Protein AF-A0A818UX14-F1 (afdb_monomer_lite)

Organism: NCBI:txid392033

Sequence (80 aa):
MFNRDQVLGIDAHLLTAYFVNPLTICSTGRDPSSLKHEGTGTGLWLQNGTDPIRDSIQIPLFESDLSPTKWDKGLCFPSM

Foldseek 3Di:
DWDWDDDVNDTDTDKDKAQAQVLCVPPPHDDPVCCVPQPSHDFMWIAQDDDSNVRIDTDDPDPVVCVVHPDDDDDDDPPD

Structure (mmCIF, N/CA/C/O backbone):
data_AF-A0A818UX14-F1
#
_entry.id   AF-A0A818UX14-F1
#
loop_
_atom_site.group_PDB
_atom_site.id
_atom_site.type_symbol
_atom_site.label_atom_id
_atom_site.label_alt_id
_atom_site.label_comp_id
_atom_site.label_asym_id
_atom_site.label_entity_id
_atom_site.label_seq_id
_atom_site.pdbx_PDB_ins_code
_atom_site.Cartn_x
_atom_site.Cartn_y
_atom_site.Cartn_z
_atom_site.occupancy
_atom_site.B_iso_or_equiv
_atom_site.auth_seq_id
_atom_site.auth_comp_id
_atom_site.auth_asym_id
_atom_site.auth_atom_id
_atom_site.pdbx_PDB_model_num
ATOM 1 N N . MET A 1 1 ? -2.334 5.951 -11.261 1.00 67.44 1 MET A N 1
ATOM 2 C CA . MET A 1 1 ? -2.802 4.751 -10.538 1.00 67.44 1 MET A CA 1
ATOM 3 C C . MET A 1 1 ? -2.368 3.410 -11.140 1.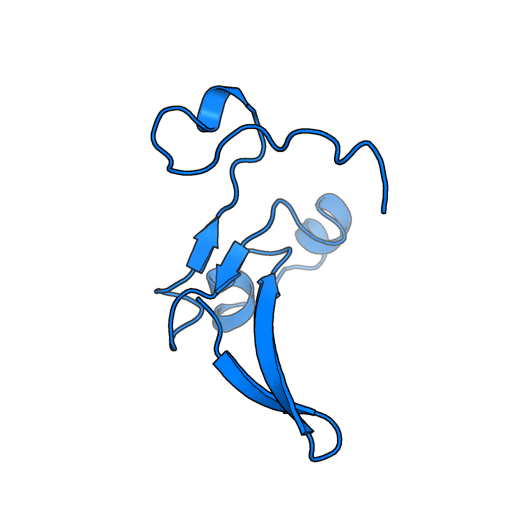00 67.44 1 MET A C 1
ATOM 5 O O . MET A 1 1 ? -2.444 2.426 -10.427 1.00 67.44 1 MET A O 1
ATOM 9 N N . PHE A 1 2 ? -1.861 3.332 -12.378 1.00 74.62 2 PHE A N 1
ATOM 10 C CA . PHE A 1 2 ? -1.164 2.130 -12.862 1.00 74.62 2 PHE A CA 1
ATOM 11 C C . PHE A 1 2 ? 0.165 2.531 -13.487 1.00 74.62 2 PHE A C 1
ATOM 13 O O . PHE A 1 2 ? 0.199 3.456 -14.302 1.00 74.62 2 PHE A O 1
ATOM 20 N N . ASN A 1 3 ? 1.233 1.838 -13.114 1.00 80.25 3 ASN A N 1
ATOM 21 C CA . ASN A 1 3 ? 2.540 1.993 -13.737 1.00 80.25 3 ASN A CA 1
ATOM 22 C C . ASN A 1 3 ? 2.602 1.076 -14.959 1.00 80.25 3 ASN A C 1
ATOM 24 O O . ASN A 1 3 ? 2.100 -0.045 -14.919 1.00 80.25 3 ASN A O 1
ATOM 28 N N . ARG A 1 4 ? 3.155 1.565 -16.070 1.00 84.75 4 ARG A N 1
ATOM 29 C CA . ARG A 1 4 ? 3.414 0.721 -17.242 1.00 84.75 4 ARG A CA 1
ATOM 30 C C . ARG A 1 4 ? 4.792 0.109 -17.086 1.00 84.75 4 ARG A C 1
ATOM 32 O O . ARG A 1 4 ? 5.743 0.849 -16.856 1.00 84.75 4 ARG A O 1
ATOM 39 N N . ASP A 1 5 ? 4.872 -1.202 -17.219 1.00 85.38 5 ASP A N 1
ATOM 40 C CA . ASP A 1 5 ? 6.131 -1.937 -17.157 1.00 85.38 5 ASP A CA 1
ATOM 41 C C . ASP A 1 5 ? 6.043 -3.208 -18.010 1.00 85.38 5 ASP A C 1
ATOM 43 O O . ASP A 1 5 ? 4.968 -3.545 -18.511 1.00 85.38 5 ASP A O 1
ATOM 47 N N . GLN A 1 6 ? 7.154 -3.918 -18.176 1.00 91.19 6 GLN A N 1
ATOM 48 C CA . GLN A 1 6 ? 7.206 -5.178 -18.909 1.00 91.19 6 GLN A CA 1
ATOM 49 C C . GLN A 1 6 ? 7.331 -6.368 -17.963 1.00 91.19 6 GLN A C 1
ATOM 51 O O . GLN A 1 6 ? 8.316 -6.519 -17.243 1.00 91.19 6 GLN A O 1
ATOM 56 N N . VAL A 1 7 ? 6.356 -7.275 -18.017 1.00 88.12 7 VAL A N 1
ATOM 57 C CA . VAL A 1 7 ? 6.397 -8.554 -17.298 1.00 88.12 7 VAL A CA 1
ATOM 58 C C . VAL A 1 7 ? 6.625 -9.657 -18.320 1.00 88.12 7 VAL A C 1
ATOM 60 O O . VAL A 1 7 ? 5.804 -9.863 -19.209 1.00 88.12 7 VAL A O 1
ATOM 63 N N . LEU A 1 8 ? 7.764 -10.352 -18.221 1.00 91.62 8 LEU A N 1
ATOM 64 C CA . LEU A 1 8 ? 8.172 -11.397 -19.176 1.00 91.62 8 LEU A CA 1
ATOM 65 C C . LEU A 1 8 ? 8.205 -10.912 -20.645 1.00 91.62 8 LEU A C 1
ATOM 67 O O . LEU A 1 8 ? 7.926 -11.677 -21.564 1.00 91.62 8 LEU A O 1
ATOM 71 N N . GLY A 1 9 ? 8.545 -9.636 -20.864 1.00 91.94 9 GLY A N 1
ATOM 72 C CA . GLY A 1 9 ? 8.607 -9.021 -22.197 1.00 91.94 9 GLY A CA 1
ATOM 73 C C . GLY A 1 9 ? 7.255 -8.587 -22.773 1.00 91.94 9 GLY A C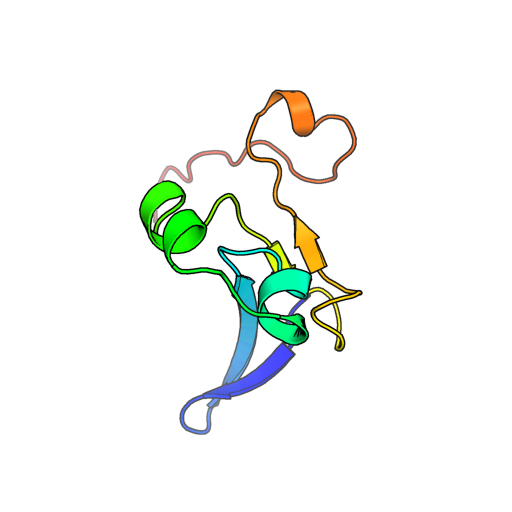 1
ATOM 74 O O . GLY A 1 9 ? 7.194 -8.204 -23.938 1.00 91.94 9 GLY A O 1
ATOM 75 N N . ILE A 1 10 ? 6.181 -8.640 -21.980 1.00 94.25 10 ILE A N 1
ATOM 76 C CA . ILE A 1 10 ? 4.841 -8.188 -22.366 1.00 94.25 10 ILE A CA 1
ATOM 77 C C . ILE A 1 10 ? 4.514 -6.908 -21.601 1.00 94.25 10 ILE A C 1
ATOM 79 O O . ILE A 1 10 ? 4.680 -6.855 -20.380 1.00 94.25 10 ILE A O 1
ATOM 83 N N . ASP A 1 11 ? 4.023 -5.895 -22.315 1.00 94.75 11 ASP A N 1
ATOM 84 C CA . ASP A 1 11 ? 3.561 -4.651 -21.703 1.00 94.75 11 ASP A CA 1
ATOM 85 C C . ASP A 1 11 ? 2.384 -4.924 -20.759 1.00 94.75 11 ASP A C 1
ATOM 87 O O . ASP A 1 11 ? 1.361 -5.497 -21.144 1.00 94.75 11 ASP A O 1
ATOM 91 N N . ALA A 1 12 ? 2.526 -4.490 -19.512 1.00 91.38 12 ALA A N 1
ATOM 92 C CA . ALA A 1 12 ? 1.563 -4.705 -18.450 1.00 91.38 12 ALA A CA 1
ATOM 93 C C . ALA A 1 12 ? 1.282 -3.411 -17.677 1.00 91.38 12 ALA A C 1
ATOM 95 O O . ALA A 1 12 ? 2.131 -2.530 -17.518 1.00 91.38 12 ALA A O 1
ATOM 96 N N . HIS A 1 13 ? 0.058 -3.321 -17.160 1.00 89.31 13 HIS A N 1
ATOM 97 C CA . HIS A 1 13 ? -0.322 -2.320 -16.173 1.00 89.31 13 HIS A CA 1
ATOM 98 C C . HIS A 1 13 ? -0.143 -2.906 -14.777 1.00 89.31 13 HIS A C 1
ATOM 100 O O . HIS A 1 13 ? -0.833 -3.850 -14.399 1.00 89.31 13 HIS A O 1
ATOM 106 N N . LEU A 1 14 ? 0.778 -2.331 -14.013 1.00 88.75 14 LEU A N 1
ATOM 107 C CA . LEU A 1 14 ? 1.083 -2.743 -12.654 1.00 88.75 14 LEU A CA 1
ATOM 108 C C . LEU A 1 14 ? 0.415 -1.811 -11.648 1.00 88.75 14 LEU A C 1
ATOM 110 O O . LEU A 1 14 ? 0.467 -0.584 -11.772 1.00 88.75 14 LEU A O 1
ATOM 114 N N . LEU A 1 15 ? -0.185 -2.417 -10.630 1.00 90.62 15 LEU A N 1
ATOM 115 C CA . LEU A 1 15 ? -0.662 -1.741 -9.433 1.00 90.62 15 LEU A CA 1
ATOM 116 C C . LEU A 1 15 ? 0.170 -2.232 -8.254 1.00 90.62 15 LEU A C 1
ATOM 118 O O . LEU A 1 15 ? 0.170 -3.425 -7.952 1.00 90.62 15 LEU A O 1
ATOM 122 N N . THR A 1 16 ? 0.849 -1.310 -7.578 1.00 92.12 16 THR A N 1
ATOM 123 C CA . THR A 1 16 ? 1.578 -1.626 -6.350 1.00 92.12 16 THR A CA 1
ATOM 124 C C . THR A 1 16 ? 0.666 -1.408 -5.155 1.00 92.12 16 THR A C 1
ATOM 126 O O . THR A 1 16 ? 0.091 -0.327 -4.990 1.00 92.12 16 THR A O 1
ATOM 129 N N . ALA A 1 17 ? 0.559 -2.434 -4.318 1.00 93.75 17 ALA A N 1
ATOM 130 C CA . ALA A 1 17 ? -0.188 -2.392 -3.076 1.00 93.75 17 ALA A CA 1
ATOM 131 C C . ALA A 1 17 ? 0.721 -2.734 -1.890 1.00 93.75 17 ALA A C 1
ATOM 133 O O . ALA A 1 17 ? 1.573 -3.619 -1.988 1.00 93.75 17 ALA A O 1
ATOM 134 N N . TYR A 1 18 ? 0.517 -2.056 -0.766 1.00 94.25 18 TYR A N 1
ATOM 135 C CA . TYR A 1 18 ? 1.260 -2.274 0.470 1.00 94.25 18 TYR A CA 1
ATOM 136 C C . TYR A 1 18 ? 0.304 -2.642 1.596 1.00 94.25 18 TYR A C 1
ATOM 138 O O . TYR A 1 18 ? -0.722 -1.989 1.765 1.00 94.25 18 TYR A O 1
ATOM 146 N N . PHE A 1 19 ? 0.661 -3.647 2.395 1.00 94.12 19 PHE A N 1
ATOM 147 C CA . PHE A 1 19 ? -0.090 -4.007 3.606 1.00 94.12 19 PHE A CA 1
ATOM 148 C C . PHE A 1 19 ? 0.349 -3.218 4.850 1.00 94.12 19 PHE A C 1
ATOM 150 O O . PHE A 1 19 ? -0.304 -3.224 5.890 1.00 94.12 19 PHE A O 1
ATOM 157 N N . VAL A 1 20 ? 1.470 -2.512 4.734 1.00 94.06 20 VAL A N 1
ATOM 158 C CA . VAL A 1 20 ? 2.047 -1.641 5.757 1.00 94.06 20 VAL A CA 1
ATOM 159 C C . VAL A 1 20 ? 2.162 -0.250 5.150 1.00 94.06 20 VAL A C 1
ATOM 161 O O . VAL A 1 20 ? 2.420 -0.129 3.952 1.00 94.06 20 VAL A O 1
ATOM 164 N N . ASN A 1 21 ? 2.008 0.793 5.965 1.00 92.75 21 ASN A N 1
ATOM 165 C CA . ASN A 1 21 ? 2.196 2.166 5.513 1.00 92.75 21 ASN A CA 1
ATOM 166 C C . ASN A 1 21 ? 3.565 2.320 4.801 1.00 92.75 21 ASN A C 1
ATOM 168 O O . ASN A 1 21 ? 4.602 2.049 5.421 1.00 92.75 21 ASN A O 1
ATOM 172 N N . PRO A 1 22 ? 3.595 2.764 3.530 1.00 92.88 22 PRO A N 1
ATOM 173 C CA . PRO A 1 22 ? 4.832 2.937 2.768 1.00 92.88 22 PRO A CA 1
ATOM 174 C C . PRO A 1 22 ? 5.864 3.834 3.450 1.00 92.88 22 PRO A C 1
ATOM 176 O O . PRO A 1 22 ? 7.060 3.571 3.345 1.00 92.88 22 PRO A O 1
ATOM 179 N N . LEU A 1 23 ? 5.423 4.841 4.214 1.00 92.31 23 LEU A N 1
ATOM 180 C CA . LEU A 1 23 ? 6.317 5.678 5.012 1.00 92.31 23 LEU A CA 1
ATOM 181 C C . LEU A 1 23 ? 7.135 4.829 5.989 1.00 92.31 23 LEU A C 1
ATOM 183 O O . LEU A 1 23 ? 8.344 5.012 6.086 1.00 92.31 23 LEU A O 1
ATOM 187 N N . THR A 1 24 ? 6.509 3.877 6.682 1.00 91.50 24 THR A N 1
ATOM 188 C CA . THR A 1 24 ? 7.191 2.982 7.627 1.00 91.50 24 THR A CA 1
ATOM 189 C C . THR A 1 24 ? 8.177 2.065 6.908 1.00 91.50 24 THR A C 1
ATOM 191 O O . THR A 1 24 ? 9.287 1.867 7.394 1.00 91.50 24 THR A O 1
ATOM 194 N N . ILE A 1 25 ? 7.805 1.538 5.736 1.00 88.56 25 ILE A N 1
ATOM 195 C CA . ILE A 1 25 ? 8.670 0.654 4.937 1.00 88.56 25 ILE A CA 1
ATOM 196 C C . ILE A 1 25 ? 9.918 1.405 4.455 1.00 88.56 25 ILE A C 1
ATOM 198 O O . ILE A 1 25 ? 11.026 0.887 4.563 1.00 88.56 25 ILE A O 1
ATOM 202 N N . CYS A 1 26 ? 9.742 2.617 3.927 1.00 86.38 26 CYS A N 1
ATOM 203 C CA . CYS A 1 26 ? 10.800 3.367 3.250 1.00 86.38 26 CYS A CA 1
ATOM 204 C C . CYS A 1 26 ? 11.654 4.251 4.176 1.00 86.38 26 CYS A C 1
ATOM 206 O O . CYS A 1 26 ? 12.614 4.848 3.695 1.00 86.38 26 CYS A O 1
ATOM 208 N N . SER A 1 27 ? 11.322 4.367 5.467 1.00 88.69 27 SER A N 1
ATOM 209 C CA . SER A 1 27 ? 12.077 5.196 6.421 1.00 88.69 27 SER A CA 1
ATOM 210 C C . SER A 1 27 ? 12.869 4.365 7.429 1.00 88.69 27 SER A C 1
ATOM 212 O O . SER A 1 27 ? 14.092 4.293 7.352 1.00 88.69 27 SER A O 1
ATOM 214 N N . THR A 1 28 ? 12.182 3.747 8.386 1.00 88.31 28 THR A N 1
ATOM 215 C CA . THR A 1 28 ? 12.794 3.083 9.544 1.00 88.31 28 THR A CA 1
ATOM 216 C C . THR A 1 28 ? 12.653 1.566 9.510 1.00 88.31 28 THR A C 1
ATOM 218 O O . THR A 1 28 ? 13.378 0.871 10.217 1.00 88.31 28 THR A O 1
ATOM 221 N N . GLY A 1 29 ? 11.712 1.042 8.721 1.00 87.00 29 GLY A N 1
ATOM 222 C CA . GLY A 1 29 ? 11.244 -0.335 8.839 1.00 87.00 29 GLY A CA 1
ATOM 223 C C . GLY A 1 29 ? 10.357 -0.539 10.073 1.00 87.00 29 GLY A C 1
ATOM 224 O O . GLY A 1 29 ? 10.035 0.406 10.799 1.00 87.00 29 GLY A O 1
ATOM 225 N N . ARG A 1 30 ? 9.938 -1.789 10.298 1.00 89.50 30 ARG A N 1
ATOM 226 C CA . ARG A 1 30 ? 9.128 -2.193 11.459 1.00 89.50 30 ARG A CA 1
ATOM 227 C C . ARG A 1 30 ? 10.015 -2.799 12.534 1.00 89.50 30 ARG A C 1
ATOM 229 O O . ARG A 1 30 ? 10.896 -3.601 12.227 1.00 89.50 30 ARG A O 1
ATOM 236 N N . ASP A 1 31 ? 9.746 -2.467 13.789 1.00 90.88 31 ASP A N 1
ATOM 237 C CA . ASP A 1 31 ? 10.385 -3.152 14.904 1.00 90.88 31 ASP A CA 1
ATOM 238 C C . ASP A 1 31 ? 9.809 -4.579 15.082 1.00 90.88 31 ASP A C 1
ATOM 240 O O . ASP A 1 31 ? 8.679 -4.865 14.660 1.00 90.88 31 ASP A O 1
ATOM 244 N N . PRO A 1 32 ? 10.554 -5.497 15.726 1.00 92.00 32 PRO A N 1
ATOM 245 C CA . PRO A 1 32 ? 10.124 -6.886 15.886 1.00 92.00 32 PRO A CA 1
ATOM 246 C C . PRO A 1 32 ? 8.811 -7.062 16.659 1.00 92.00 32 PRO A C 1
ATOM 248 O O . PRO A 1 32 ? 8.086 -8.030 16.421 1.00 92.00 32 PRO A O 1
ATOM 251 N N . SER A 1 33 ? 8.498 -6.161 17.594 1.00 92.94 33 SER A N 1
ATOM 252 C CA . SER A 1 33 ? 7.285 -6.264 18.405 1.00 92.94 33 SER A CA 1
ATOM 253 C C . SER A 1 33 ? 6.046 -5.870 17.604 1.00 92.94 33 SER A C 1
ATOM 255 O O . SER A 1 33 ? 5.065 -6.618 17.611 1.00 92.94 33 SER A O 1
ATOM 257 N N . SER A 1 34 ? 6.131 -4.799 16.811 1.00 88.31 34 SER A N 1
ATOM 258 C CA . SER A 1 34 ? 5.081 -4.399 15.869 1.00 88.31 34 SER A CA 1
ATOM 259 C C . SER A 1 34 ? 4.868 -5.456 14.791 1.00 88.31 34 SER A C 1
ATOM 261 O O . SER A 1 34 ? 3.728 -5.809 14.501 1.00 88.31 34 SER A O 1
ATOM 263 N N . LEU A 1 35 ? 5.943 -6.058 14.260 1.00 91.12 35 LEU A N 1
ATOM 264 C CA . LEU A 1 35 ? 5.828 -7.185 13.326 1.00 91.12 35 LEU A CA 1
ATOM 265 C C . LEU A 1 35 ? 5.047 -8.356 13.933 1.00 91.12 35 LEU A C 1
ATOM 267 O O . LEU A 1 35 ? 4.158 -8.907 13.284 1.00 91.12 35 LEU A O 1
ATOM 271 N N . LYS A 1 36 ? 5.350 -8.723 15.182 1.00 93.88 36 LYS A N 1
ATOM 272 C CA . LYS A 1 36 ? 4.663 -9.815 15.881 1.00 93.88 36 LYS A CA 1
ATOM 273 C C . LYS A 1 36 ? 3.196 -9.492 16.170 1.00 93.88 36 LYS A C 1
ATOM 275 O O . LYS A 1 36 ? 2.374 -10.404 16.141 1.00 93.88 36 LYS A O 1
ATOM 280 N N . HIS A 1 37 ? 2.875 -8.235 16.470 1.00 94.12 37 HIS A N 1
ATOM 281 C CA . HIS A 1 37 ? 1.516 -7.830 16.819 1.00 94.12 37 HIS A CA 1
ATOM 282 C C . HIS A 1 37 ? 0.617 -7.645 15.593 1.00 94.12 37 HIS A C 1
ATOM 284 O O . HIS A 1 37 ? -0.497 -8.157 15.576 1.00 94.12 37 HIS A O 1
ATOM 290 N N . GLU A 1 38 ? 1.097 -6.956 14.557 1.00 92.44 38 GLU A N 1
ATOM 291 C CA . GLU A 1 38 ? 0.273 -6.601 13.394 1.00 92.44 38 GLU A CA 1
ATOM 292 C C . GLU A 1 38 ? 0.450 -7.573 12.212 1.00 92.44 38 GLU A C 1
ATOM 294 O O . GLU A 1 38 ? -0.219 -7.447 11.189 1.00 92.44 38 GLU A O 1
ATOM 299 N N . GLY A 1 39 ? 1.369 -8.539 12.312 1.00 91.00 39 GLY A N 1
ATOM 300 C CA . GLY A 1 39 ? 1.570 -9.576 11.29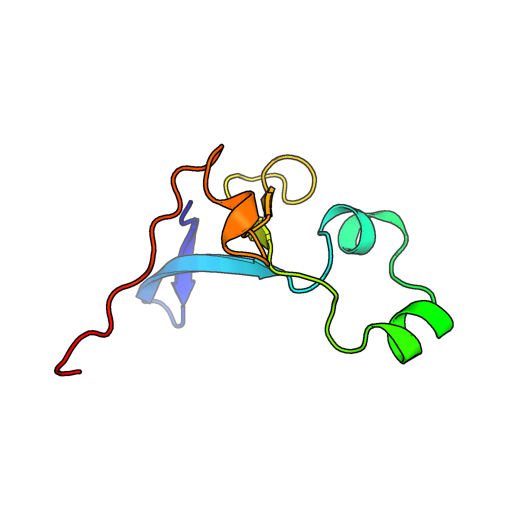8 1.00 91.00 39 GLY A CA 1
ATOM 301 C C . GLY A 1 39 ? 1.907 -8.994 9.924 1.00 91.00 39 GLY A C 1
ATOM 302 O O . GLY A 1 39 ? 2.835 -8.195 9.795 1.00 91.00 39 GLY A O 1
ATOM 303 N N . THR A 1 40 ? 1.151 -9.381 8.894 1.00 89.44 40 THR A N 1
ATOM 304 C CA . THR A 1 40 ? 1.338 -8.923 7.504 1.00 89.44 40 THR A CA 1
ATOM 305 C C . THR A 1 40 ? 1.118 -7.414 7.334 1.00 89.44 40 THR A C 1
ATOM 307 O O . THR A 1 40 ? 1.679 -6.824 6.411 1.00 89.44 40 THR A O 1
ATOM 310 N N . GLY A 1 41 ? 0.379 -6.772 8.242 1.00 91.12 41 GLY A N 1
ATOM 311 C CA . GLY A 1 41 ? 0.165 -5.330 8.249 1.00 91.12 41 GLY A CA 1
ATOM 312 C C . GLY A 1 41 ? -1.228 -4.930 8.736 1.00 91.12 41 GLY A C 1
ATOM 313 O O . GLY A 1 41 ? -2.060 -5.777 9.049 1.00 91.12 41 GLY A O 1
ATOM 314 N N . THR A 1 42 ? -1.470 -3.623 8.821 1.00 92.19 42 THR A N 1
ATOM 315 C CA . THR A 1 42 ? -2.661 -3.034 9.464 1.00 92.19 42 THR A CA 1
ATOM 316 C C . THR A 1 42 ? -3.666 -2.434 8.486 1.00 92.19 42 THR A C 1
ATOM 318 O O . THR A 1 42 ? -4.711 -1.938 8.903 1.00 92.19 42 THR A O 1
ATOM 321 N N . GLY A 1 43 ? -3.375 -2.456 7.188 1.00 92.81 43 GLY A N 1
ATOM 322 C CA . GLY A 1 43 ? -4.239 -1.847 6.184 1.00 92.81 43 GLY A CA 1
ATOM 323 C C . GLY A 1 43 ? -3.806 -2.180 4.768 1.00 92.81 43 GLY A C 1
ATOM 324 O O . GLY A 1 43 ? -3.004 -3.082 4.550 1.00 92.81 43 GLY A O 1
ATOM 325 N N . LEU A 1 44 ? -4.352 -1.445 3.803 1.00 93.00 44 LEU A N 1
ATOM 326 C CA . LEU A 1 44 ? -4.018 -1.587 2.393 1.00 93.00 44 LEU A CA 1
ATOM 327 C C . LEU A 1 44 ? -3.824 -0.199 1.785 1.00 93.00 44 LEU A C 1
ATOM 329 O O . LEU A 1 44 ? -4.725 0.636 1.834 1.00 93.00 44 LEU A O 1
ATOM 333 N N . TRP A 1 45 ? -2.650 0.044 1.216 1.00 93.94 45 TRP A N 1
ATOM 334 C CA . TRP A 1 45 ? -2.308 1.282 0.524 1.00 93.94 45 TRP A CA 1
ATOM 335 C C . TRP A 1 45 ? -2.056 0.989 -0.944 1.00 93.94 45 TRP A C 1
ATOM 337 O O . TRP A 1 45 ? -1.335 0.048 -1.265 1.00 93.94 45 TRP A O 1
ATOM 347 N N . LEU A 1 46 ? -2.615 1.807 -1.829 1.00 93.44 46 LEU A N 1
ATOM 348 C CA . LEU A 1 46 ? -2.339 1.756 -3.260 1.00 93.44 46 LEU A CA 1
ATOM 349 C C . LEU A 1 46 ? -1.424 2.906 -3.654 1.00 93.44 46 LEU A C 1
ATOM 351 O O . LEU A 1 46 ? -1.728 4.066 -3.363 1.00 93.44 46 LEU A O 1
ATOM 355 N N . GLN A 1 47 ? -0.342 2.590 -4.361 1.00 91.81 47 GLN A N 1
ATOM 356 C CA . GLN A 1 47 ? 0.530 3.604 -4.938 1.00 91.81 47 GLN A CA 1
ATOM 357 C C . GLN A 1 47 ? -0.196 4.322 -6.084 1.00 91.81 47 GLN A C 1
ATOM 359 O O . GLN A 1 47 ? -0.631 3.704 -7.058 1.00 91.81 47 GLN A O 1
ATOM 364 N N . ASN A 1 48 ? -0.314 5.642 -5.985 1.00 89.31 48 ASN A N 1
ATOM 365 C CA . ASN A 1 48 ? -0.969 6.497 -6.971 1.00 89.31 48 ASN A CA 1
ATOM 366 C C . ASN A 1 48 ? -0.027 7.517 -7.641 1.00 89.31 48 ASN A C 1
ATOM 368 O O . ASN A 1 48 ? -0.484 8.363 -8.409 1.00 89.31 48 ASN A O 1
ATOM 372 N N . GLY A 1 49 ? 1.280 7.412 -7.421 1.00 87.19 49 GLY A N 1
ATOM 373 C CA . GLY A 1 49 ? 2.287 8.249 -8.071 1.00 87.19 49 GLY A CA 1
ATOM 374 C C . GLY A 1 49 ? 3.666 7.607 -8.051 1.00 87.19 49 GLY A C 1
ATOM 375 O O . GLY A 1 49 ? 3.799 6.403 -7.838 1.00 87.19 49 GLY A O 1
ATOM 376 N N . THR A 1 50 ? 4.698 8.400 -8.309 1.00 86.81 50 THR A N 1
ATOM 377 C CA . THR A 1 50 ? 6.081 7.908 -8.354 1.00 86.81 50 THR A CA 1
ATOM 378 C C . THR A 1 50 ? 6.695 7.773 -6.967 1.00 86.81 50 THR A C 1
ATOM 380 O O . THR A 1 50 ? 7.542 6.905 -6.778 1.00 86.81 50 THR A O 1
ATOM 383 N N . ASP A 1 51 ? 6.278 8.602 -6.005 1.00 89.69 51 ASP A N 1
ATOM 384 C CA . ASP A 1 51 ? 6.782 8.560 -4.634 1.00 89.69 51 ASP A CA 1
ATOM 385 C C . ASP A 1 51 ? 5.819 7.745 -3.753 1.00 89.69 51 ASP A C 1
ATOM 387 O O . ASP A 1 51 ? 4.733 8.223 -3.437 1.00 89.69 51 ASP A O 1
ATOM 391 N N . PRO A 1 52 ? 6.175 6.527 -3.314 1.00 88.00 52 PRO A N 1
ATOM 39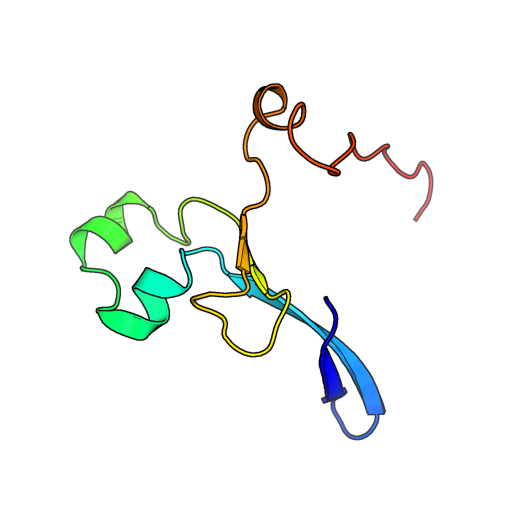2 C CA . PRO A 1 52 ? 5.270 5.702 -2.520 1.00 88.00 52 PRO A CA 1
ATOM 393 C C . PRO A 1 52 ? 4.977 6.289 -1.131 1.00 88.00 52 PRO A C 1
ATOM 395 O O . PRO A 1 52 ? 3.947 5.956 -0.548 1.00 88.00 52 PRO A O 1
ATOM 398 N N . ILE A 1 53 ? 5.831 7.167 -0.596 1.00 90.06 53 ILE A N 1
ATOM 399 C CA . ILE A 1 53 ? 5.635 7.800 0.715 1.00 90.06 53 ILE A CA 1
ATOM 400 C C . ILE A 1 53 ? 4.576 8.901 0.623 1.00 90.06 53 ILE A C 1
ATOM 402 O O . ILE A 1 53 ? 3.731 9.027 1.509 1.00 90.06 53 ILE A O 1
ATOM 406 N N . ARG A 1 54 ? 4.630 9.712 -0.438 1.00 89.81 54 ARG A N 1
ATOM 407 C CA . ARG A 1 54 ? 3.742 10.873 -0.624 1.00 89.81 54 ARG A CA 1
ATOM 408 C C . ARG A 1 54 ? 2.492 10.546 -1.427 1.00 89.81 54 ARG A C 1
ATOM 410 O O . ARG A 1 54 ? 1.428 11.094 -1.156 1.00 89.81 54 ARG A O 1
ATOM 417 N N . ASP A 1 55 ? 2.625 9.642 -2.386 1.00 90.69 55 ASP A N 1
ATOM 418 C CA . ASP A 1 55 ? 1.626 9.356 -3.405 1.00 90.69 55 ASP A CA 1
ATOM 419 C C . ASP A 1 55 ? 1.002 7.977 -3.176 1.00 90.69 55 ASP A C 1
ATOM 421 O O . ASP A 1 55 ? 0.941 7.148 -4.084 1.00 90.69 55 ASP A O 1
ATOM 425 N N . SER A 1 56 ? 0.524 7.719 -1.959 1.00 91.44 56 SER A N 1
ATOM 426 C CA . SER A 1 56 ? -0.215 6.500 -1.624 1.00 91.44 56 SER A CA 1
ATOM 427 C C . SER A 1 56 ? -1.580 6.824 -1.037 1.00 91.44 56 SER A C 1
ATOM 429 O O . SER A 1 56 ? -1.733 7.746 -0.240 1.00 91.44 56 SER A O 1
ATOM 431 N N . ILE A 1 57 ? -2.584 6.042 -1.423 1.00 91.88 57 ILE A N 1
ATOM 432 C CA . ILE A 1 57 ? -3.958 6.174 -0.936 1.00 91.88 57 ILE A CA 1
ATOM 433 C C . ILE A 1 57 ? -4.262 4.974 -0.051 1.00 91.88 57 ILE A C 1
ATOM 435 O O . ILE A 1 57 ? -4.153 3.835 -0.504 1.00 91.88 57 ILE A O 1
ATOM 439 N N . GLN A 1 58 ? -4.663 5.226 1.194 1.00 92.12 58 GLN A N 1
ATOM 440 C CA . GLN A 1 58 ? -5.157 4.176 2.077 1.00 92.12 58 GLN A CA 1
ATOM 441 C C . GLN A 1 58 ? -6.582 3.792 1.678 1.00 92.12 58 GLN A C 1
ATOM 443 O O . GLN A 1 58 ? -7.444 4.658 1.511 1.00 92.12 58 GLN A O 1
ATOM 448 N N . ILE A 1 59 ? -6.827 2.495 1.533 1.00 90.75 59 ILE A N 1
ATOM 449 C CA . ILE A 1 59 ? -8.172 1.964 1.343 1.00 90.75 59 ILE A CA 1
ATOM 450 C C . ILE A 1 59 ? -8.892 1.984 2.699 1.00 90.75 59 ILE A C 1
ATOM 452 O O . ILE A 1 59 ? -8.326 1.498 3.684 1.00 90.75 59 ILE A O 1
ATOM 456 N N . PRO A 1 60 ? -10.119 2.534 2.766 1.00 89.69 60 PRO A N 1
ATOM 457 C CA . PRO A 1 60 ? -10.938 2.505 3.972 1.00 89.69 60 PRO A CA 1
ATOM 458 C C . PRO A 1 60 ? -11.133 1.077 4.483 1.00 89.69 60 PRO A C 1
ATOM 460 O O . PRO A 1 60 ? -11.499 0.184 3.718 1.00 89.69 60 PRO A O 1
ATOM 463 N N . LEU A 1 61 ? -10.890 0.861 5.776 1.00 87.06 61 LEU A N 1
ATOM 464 C CA . LEU A 1 61 ? -11.066 -0.455 6.394 1.00 87.06 61 LEU A CA 1
ATOM 465 C C . LEU A 1 61 ? -12.530 -0.710 6.771 1.00 87.06 61 LEU A C 1
ATOM 467 O O . LEU A 1 61 ? -12.999 -1.846 6.707 1.00 87.06 61 LEU A O 1
ATOM 471 N N . PHE A 1 62 ? -13.250 0.347 7.150 1.00 86.56 62 PHE A N 1
ATOM 472 C CA . PHE A 1 62 ? -14.639 0.278 7.585 1.00 86.56 62 PHE A CA 1
ATOM 473 C C . PHE A 1 62 ? -15.564 1.014 6.613 1.00 86.56 62 PHE A C 1
ATOM 475 O O . PHE A 1 62 ? -15.200 2.032 6.029 1.00 86.56 62 PHE A O 1
ATOM 482 N N . GLU A 1 63 ? -16.800 0.525 6.479 1.00 82.31 63 GLU A N 1
ATOM 483 C CA . GLU A 1 63 ? -17.824 1.133 5.613 1.00 82.31 63 GLU A CA 1
ATOM 484 C C . GLU A 1 63 ? -18.172 2.568 6.057 1.00 82.31 63 GLU A C 1
ATOM 486 O O . GLU A 1 63 ? -18.451 3.426 5.222 1.00 82.31 63 GLU A O 1
ATOM 491 N N . SER A 1 64 ? -18.074 2.862 7.361 1.00 87.00 64 SER A N 1
ATOM 492 C CA . SER A 1 64 ? -18.252 4.215 7.914 1.00 87.00 64 SER A CA 1
ATOM 493 C C . SER A 1 64 ? -17.286 5.241 7.320 1.00 87.00 64 SER A C 1
ATOM 495 O O . SER A 1 64 ? -17.628 6.420 7.198 1.00 87.00 64 SER A O 1
ATOM 497 N N . ASP A 1 65 ? -16.105 4.786 6.909 1.00 85.38 65 ASP A N 1
ATOM 498 C CA . ASP A 1 65 ? -15.011 5.632 6.442 1.00 85.38 65 ASP A CA 1
ATOM 499 C C . ASP A 1 65 ? -15.084 5.873 4.925 1.00 85.38 65 ASP A C 1
ATOM 501 O O . ASP A 1 65 ? -14.221 6.546 4.363 1.00 85.38 65 ASP A O 1
ATOM 505 N N . LEU A 1 66 ? -16.117 5.350 4.247 1.00 84.44 66 LEU A N 1
ATOM 506 C CA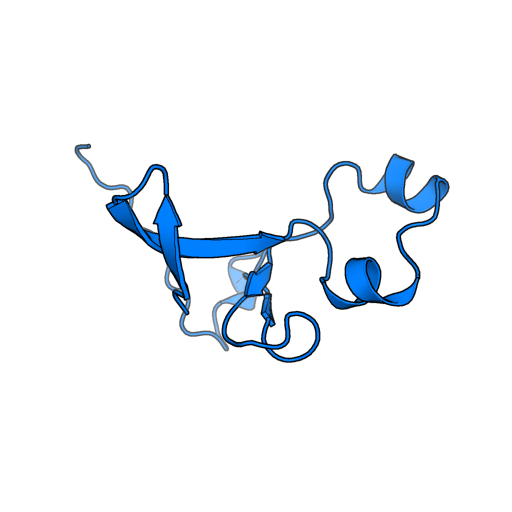 . LEU A 1 66 ? -16.329 5.540 2.808 1.00 84.44 66 LEU A CA 1
ATOM 507 C C . LEU A 1 66 ? -16.887 6.920 2.463 1.00 84.44 66 LEU A C 1
ATOM 509 O O . LEU A 1 66 ? -16.590 7.425 1.384 1.00 84.44 66 LEU A O 1
ATOM 513 N N . SER A 1 67 ? -17.660 7.541 3.365 1.00 80.06 67 SER A N 1
ATOM 514 C CA . SER A 1 67 ? -18.387 8.793 3.094 1.00 80.06 67 SER A CA 1
ATOM 515 C C . SER A 1 67 ? -17.539 9.968 2.564 1.00 80.06 67 SER A C 1
ATOM 517 O O . SER A 1 67 ? -18.049 10.694 1.709 1.00 80.06 67 SER A O 1
ATOM 519 N N . PRO A 1 68 ? -16.264 10.175 2.969 1.00 81.19 68 PRO A N 1
ATOM 520 C CA . PRO A 1 68 ? -15.408 11.206 2.376 1.00 81.19 68 PRO A CA 1
ATOM 521 C C . PRO A 1 68 ? -14.638 10.744 1.124 1.00 81.19 68 PRO A C 1
ATOM 523 O O . PRO A 1 68 ? -13.796 11.487 0.619 1.00 81.19 68 PRO A O 1
ATOM 526 N N . THR A 1 69 ? -14.852 9.522 0.633 1.00 81.81 69 THR A N 1
ATOM 527 C CA . THR A 1 69 ? -14.025 8.905 -0.414 1.00 81.81 69 THR A CA 1
ATOM 528 C C . THR A 1 69 ? -14.791 8.671 -1.716 1.00 81.81 69 THR A C 1
ATOM 530 O O . THR A 1 69 ? -16.003 8.833 -1.787 1.00 81.81 69 THR A O 1
ATOM 533 N N . LYS A 1 70 ? -14.063 8.285 -2.772 1.00 82.50 70 LYS A N 1
ATOM 534 C CA . LYS A 1 70 ? -14.643 7.809 -4.042 1.00 82.50 70 LYS A CA 1
ATOM 535 C C . LYS A 1 70 ? -14.796 6.283 -4.088 1.00 82.50 70 LYS A C 1
ATOM 537 O O . LYS A 1 70 ? -15.012 5.729 -5.160 1.00 82.50 70 LYS A O 1
ATOM 542 N N . TRP A 1 71 ? -14.563 5.606 -2.965 1.00 80.94 71 TRP A N 1
ATOM 543 C CA . TRP A 1 71 ? -14.734 4.166 -2.871 1.00 80.94 71 TRP A CA 1
ATOM 544 C C . TRP A 1 71 ? -16.206 3.870 -2.633 1.00 80.94 71 TRP A C 1
ATOM 546 O O . TRP A 1 71 ? -16.779 4.307 -1.639 1.00 80.94 71 TRP A O 1
ATOM 556 N N . ASP A 1 72 ? -16.790 3.104 -3.543 1.00 77.31 72 ASP A N 1
ATOM 557 C CA . ASP A 1 72 ? -18.154 2.620 -3.417 1.00 77.31 72 ASP A CA 1
ATOM 558 C C . ASP A 1 72 ? -18.163 1.150 -3.014 1.00 77.31 72 ASP A C 1
ATOM 560 O O . ASP A 1 72 ? -17.202 0.400 -3.222 1.00 77.31 72 ASP A O 1
ATOM 564 N N . LYS A 1 73 ? -19.289 0.723 -2.444 1.00 72.44 73 LYS A N 1
ATOM 565 C CA . LYS A 1 73 ? -19.521 -0.676 -2.103 1.00 72.44 73 LYS A CA 1
ATOM 566 C C . LYS A 1 73 ? -19.407 -1.536 -3.359 1.00 72.44 73 LYS A C 1
ATOM 568 O O . LYS A 1 73 ? -20.234 -1.441 -4.265 1.00 72.44 73 LYS A O 1
ATOM 573 N N . GLY A 1 74 ? -18.395 -2.401 -3.390 1.00 71.94 74 GLY A N 1
ATOM 574 C CA . GLY A 1 74 ? -18.252 -3.400 -4.440 1.00 71.94 74 GLY A CA 1
ATOM 575 C C . GLY A 1 74 ? -19.469 -4.323 -4.448 1.00 71.94 74 GLY A C 1
ATOM 576 O O . GLY A 1 74 ? -19.764 -4.977 -3.448 1.00 71.94 74 GLY A O 1
ATOM 577 N N . LEU A 1 75 ? -20.190 -4.364 -5.565 1.00 72.69 75 LEU A N 1
ATOM 578 C CA . LEU A 1 75 ? -21.237 -5.357 -5.780 1.00 72.69 75 LEU A CA 1
ATOM 579 C C . LEU A 1 75 ? -20.577 -6.697 -6.119 1.00 72.69 75 LEU A C 1
ATOM 581 O O . LEU A 1 75 ? -19.575 -6.739 -6.834 1.00 72.69 75 LEU A O 1
ATOM 585 N N . CYS A 1 76 ? -21.134 -7.803 -5.626 1.00 70.00 76 CYS A N 1
ATOM 586 C CA . CYS A 1 76 ? -20.711 -9.120 -6.087 1.00 70.00 76 CYS A CA 1
ATOM 587 C C . CYS A 1 76 ? -21.004 -9.236 -7.588 1.00 70.00 76 CYS A C 1
A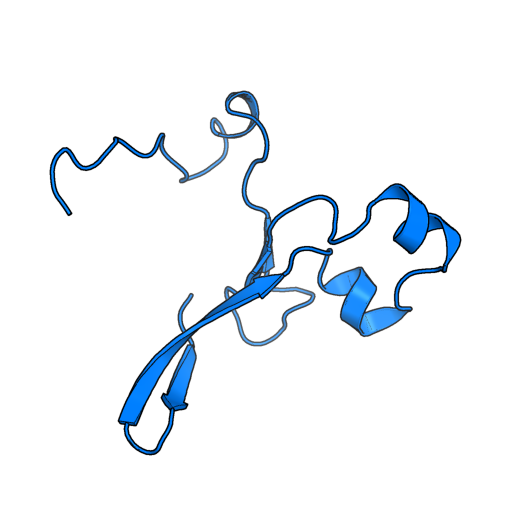TOM 589 O O . CYS A 1 76 ? -22.139 -9.009 -8.005 1.00 70.00 76 CYS A O 1
ATOM 591 N N . PHE A 1 77 ? -20.007 -9.613 -8.390 1.00 65.69 77 PHE A N 1
ATOM 592 C CA . PHE A 1 77 ? -20.244 -10.001 -9.777 1.00 65.69 77 PHE A CA 1
ATOM 593 C C . PHE A 1 77 ? -20.892 -11.395 -9.770 1.00 65.69 77 PHE A C 1
ATOM 595 O O . PHE A 1 77 ? -20.252 -12.341 -9.311 1.00 65.69 77 PHE A O 1
ATOM 602 N N . PRO A 1 78 ? -22.152 -11.551 -10.223 1.00 62.06 78 PRO A N 1
ATOM 603 C CA . PRO A 1 78 ? -22.867 -12.828 -10.146 1.00 62.06 78 PRO A CA 1
ATOM 604 C C . PRO A 1 78 ? -22.272 -13.927 -11.045 1.00 62.06 78 PRO A C 1
ATOM 606 O O . PRO A 1 78 ? -22.649 -15.087 -10.909 1.00 62.06 78 PRO A O 1
ATOM 609 N N . SER A 1 79 ? -21.329 -13.589 -11.928 1.00 53.62 79 SER A N 1
ATOM 610 C CA . SER A 1 79 ? -20.532 -14.544 -12.699 1.00 53.62 79 SER A CA 1
ATOM 611 C C . SER A 1 79 ? -19.119 -13.996 -12.930 1.00 53.62 79 SER A C 1
ATOM 613 O O . SER A 1 79 ? -18.985 -12.884 -13.450 1.00 53.62 79 SER A O 1
ATOM 615 N N . MET A 1 80 ? -18.100 -14.779 -12.560 1.00 43.78 80 MET A N 1
ATOM 616 C CA . MET A 1 80 ? -16.741 -14.703 -13.117 1.00 43.78 80 MET A CA 1
ATOM 617 C C . MET A 1 80 ? -16.581 -15.765 -14.198 1.00 43.78 80 MET A C 1
ATOM 619 O O . MET A 1 80 ? -17.152 -16.863 -14.005 1.00 43.78 80 MET A O 1
#

Radius of gyration: 15.57 Å; chains: 1; bounding box: 36×26×41 Å

Secondary structure (DSSP, 8-state):
--EEEEETTEEEEE--EESS-HHHHHHT---HHHHHHHTT-S--EEE-SS-TTTSEEEPPSSGGGGTTSS---PPP-S--

pLDDT: mean 86.39, std 9.37, range [43.78, 94.75]